Protein AF-A0A1S3DHK2-F1 (afdb_monomer_lite)

Secondary structure (DSSP, 8-state):
---TT---B-GGGGT---EEEEEESS---HHHHHHHIIIIITTT-GGGGEEEEEPPGGGTS-EEEEE-TT--GGGTEEEE--SSS-HHHHHHHHHHSPPPTTS-S-EEEEEEEPPSSTTPPPEEEEEEE-

Foldseek 3Di:
DDDPPQPFDDPCVQVDKDKDKDKDQAQDDLVNVLVCCVPPPCVPPVLQQWAWDWDDVVVPTTTTTDGDPPDDSPVAGEEDACADDDPVVVVVVVVPDGADNNGRRKHWYWYWYDDPDPDGHIMIMIIIID

pLDDT: mean 76.23, std 15.5, range [30.23, 94.12]

Structure (mmCIF, N/CA/C/O backbone):
data_AF-A0A1S3DHK2-F1
#
_entry.id   AF-A0A1S3DHK2-F1
#
loop_
_atom_site.group_PDB
_atom_site.id
_atom_site.type_symbol
_atom_site.label_atom_id
_atom_site.label_alt_id
_atom_site.label_comp_id
_atom_site.label_asym_id
_atom_site.label_entity_id
_atom_site.label_seq_id
_atom_site.pdbx_PDB_ins_code
_atom_site.Cartn_x
_atom_site.Cartn_y
_atom_site.Cartn_z
_atom_site.occupancy
_atom_site.B_iso_or_equiv
_atom_site.auth_seq_id
_atom_site.auth_comp_id
_atom_site.auth_asym_id
_atom_site.auth_atom_id
_atom_site.pdbx_PDB_model_num
ATOM 1 N N . MET A 1 1 ? 2.498 -21.043 -19.373 1.00 30.23 1 MET A N 1
ATOM 2 C CA . MET A 1 1 ? 1.734 -19.979 -20.059 1.00 30.23 1 MET A CA 1
ATOM 3 C C . MET A 1 1 ? 1.645 -18.800 -19.105 1.00 30.23 1 MET A C 1
ATOM 5 O O . MET A 1 1 ? 0.847 -18.851 -18.185 1.00 30.23 1 MET A O 1
ATOM 9 N N . GLY A 1 2 ? 2.544 -17.822 -19.210 1.00 37.56 2 GLY A N 1
ATOM 10 C CA . GLY A 1 2 ? 2.657 -16.751 -18.219 1.00 37.56 2 GLY A CA 1
ATOM 11 C C . GLY A 1 2 ? 2.819 -15.391 -18.881 1.00 37.56 2 GLY A C 1
ATOM 12 O O . GLY A 1 2 ? 3.697 -15.225 -19.719 1.00 37.56 2 GLY A O 1
ATOM 13 N N . GLY A 1 3 ? 1.990 -14.435 -18.458 1.00 39.69 3 GLY A N 1
ATOM 14 C CA . GLY A 1 3 ? 2.398 -13.035 -18.398 1.00 39.69 3 GLY A CA 1
ATOM 15 C C . GLY A 1 3 ? 1.985 -12.109 -19.542 1.00 39.69 3 GLY A C 1
ATOM 16 O O . GLY A 1 3 ? 2.819 -11.339 -19.994 1.00 39.69 3 GLY A O 1
ATOM 17 N N . SER A 1 4 ? 0.702 -12.062 -19.933 1.00 46.56 4 SER A N 1
ATOM 18 C CA . SER A 1 4 ? 0.161 -10.835 -20.571 1.00 46.56 4 SER A CA 1
ATOM 19 C C . SER A 1 4 ? -0.084 -9.703 -19.554 1.00 46.56 4 SER A C 1
ATOM 21 O O . SER A 1 4 ? -0.490 -8.606 -19.924 1.00 46.56 4 SER A O 1
ATOM 23 N N . ASP A 1 5 ? 0.173 -9.970 -18.271 1.00 45.53 5 ASP A N 1
ATOM 24 C CA . ASP A 1 5 ? -0.047 -9.066 -17.141 1.00 45.53 5 ASP A CA 1
ATOM 25 C C . ASP A 1 5 ? 1.155 -8.180 -16.793 1.00 45.53 5 ASP A C 1
ATOM 27 O O . ASP A 1 5 ? 1.087 -7.426 -15.826 1.00 45.53 5 ASP A O 1
ATOM 31 N N . ILE A 1 6 ? 2.240 -8.226 -17.571 1.00 46.66 6 ILE A N 1
ATOM 32 C CA . ILE A 1 6 ? 3.368 -7.280 -17.450 1.00 46.66 6 ILE A CA 1
ATOM 33 C C . ILE A 1 6 ? 3.126 -6.052 -18.351 1.00 46.66 6 ILE A C 1
ATOM 35 O O . ILE A 1 6 ? 4.052 -5.341 -18.717 1.00 46.66 6 ILE A O 1
ATOM 39 N N . ARG A 1 7 ? 1.874 -5.793 -18.762 1.00 53.75 7 ARG A N 1
ATOM 40 C CA . ARG A 1 7 ? 1.565 -4.654 -19.633 1.00 53.75 7 ARG A CA 1
ATOM 41 C C . ARG A 1 7 ? 2.048 -3.356 -18.992 1.00 53.75 7 ARG A C 1
ATOM 43 O O . ARG A 1 7 ? 1.664 -3.021 -17.874 1.00 53.75 7 ARG A O 1
ATOM 50 N N . TRP A 1 8 ? 2.916 -2.701 -19.753 1.00 54.59 8 TRP A N 1
ATOM 51 C CA . TRP A 1 8 ? 3.519 -1.397 -19.549 1.00 54.59 8 TRP A CA 1
ATOM 52 C C . TRP A 1 8 ? 2.541 -0.430 -18.897 1.00 54.59 8 TRP A C 1
ATOM 54 O O . TRP A 1 8 ? 1.484 -0.137 -19.460 1.00 54.59 8 TRP A O 1
ATOM 64 N N . LEU A 1 9 ? 2.899 0.082 -17.724 1.00 57.41 9 LEU A N 1
ATOM 65 C CA . LEU A 1 9 ? 2.276 1.311 -17.264 1.00 57.41 9 LEU A CA 1
ATOM 66 C C . LEU A 1 9 ? 2.881 2.444 -18.083 1.00 57.41 9 LEU A C 1
ATOM 68 O O . LEU A 1 9 ? 4.099 2.629 -18.093 1.00 57.41 9 LEU A O 1
ATOM 72 N N . GLY A 1 10 ? 2.020 3.178 -18.785 1.00 58.25 10 GLY A N 1
ATOM 73 C CA . GLY A 1 10 ? 2.359 4.534 -19.199 1.00 58.25 10 GLY A CA 1
ATOM 74 C C . GLY A 1 10 ? 2.537 5.427 -17.969 1.00 58.25 10 GLY A C 1
ATOM 75 O O . GLY A 1 10 ? 2.280 5.004 -16.842 1.00 58.25 10 GLY A O 1
ATOM 76 N N . ASP A 1 11 ? 2.930 6.680 -18.171 1.00 60.59 11 ASP A N 1
ATOM 77 C CA . ASP A 1 11 ? 3.246 7.619 -17.080 1.00 60.59 11 ASP A CA 1
ATOM 78 C C . ASP A 1 11 ? 2.083 7.893 -16.099 1.00 60.59 11 ASP A C 1
ATOM 80 O O . ASP A 1 11 ? 2.299 8.430 -15.013 1.00 60.59 11 ASP A O 1
ATOM 84 N N . SER A 1 12 ? 0.855 7.485 -16.437 1.00 63.16 12 SER A N 1
ATOM 85 C CA . SER A 1 12 ? -0.358 7.683 -15.633 1.00 63.16 12 SER A CA 1
ATOM 86 C C . SER A 1 12 ? -0.393 6.918 -14.309 1.00 63.16 12 SER A C 1
ATOM 88 O O . SER A 1 12 ? -1.224 7.230 -13.455 1.00 63.16 12 SER A O 1
ATOM 90 N N . TRP A 1 13 ? 0.496 5.942 -14.102 1.00 66.12 13 TRP A N 1
ATOM 91 C CA . TRP A 1 13 ? 0.577 5.216 -12.829 1.00 66.12 13 TRP A CA 1
ATOM 92 C C . TRP A 1 13 ? 0.970 6.114 -11.657 1.00 66.12 13 TRP A C 1
ATOM 94 O O . TRP A 1 13 ? 0.622 5.822 -10.522 1.00 66.12 13 TRP A O 1
ATOM 104 N N . ARG A 1 14 ? 1.660 7.224 -11.939 1.00 64.81 14 ARG A N 1
ATOM 105 C CA . ARG A 1 14 ? 2.077 8.204 -10.929 1.00 64.81 14 ARG A CA 1
ATOM 106 C C . ARG A 1 14 ? 0.953 9.139 -10.496 1.00 64.81 14 ARG A C 1
ATOM 108 O O . ARG A 1 14 ? 1.063 9.774 -9.458 1.00 64.81 14 ARG A O 1
ATOM 115 N N . SER A 1 15 ? -0.099 9.257 -11.302 1.00 62.84 15 SER A N 1
ATOM 116 C CA . SER A 1 15 ? -1.168 10.240 -11.105 1.00 62.84 15 SER A CA 1
ATOM 117 C C . SER A 1 15 ? -2.532 9.621 -10.808 1.00 62.84 15 SER A C 1
ATOM 119 O O . SER A 1 15 ? -3.474 10.348 -10.505 1.00 62.84 15 SER A O 1
ATOM 121 N N . SER A 1 16 ? -2.657 8.295 -10.894 1.00 65.50 16 SER A N 1
ATOM 122 C CA . SER A 1 16 ? -3.917 7.589 -10.664 1.00 65.50 16 SER A CA 1
ATOM 123 C C . SER A 1 16 ? -3.866 6.894 -9.315 1.00 65.50 16 SER A C 1
ATOM 125 O O . SER A 1 16 ? -3.351 5.786 -9.231 1.00 65.50 16 SER A O 1
ATOM 127 N N . ILE A 1 17 ? -4.392 7.558 -8.284 1.00 71.56 17 ILE A N 1
ATOM 128 C CA . ILE A 1 17 ? -4.455 7.008 -6.932 1.00 71.56 17 ILE A CA 1
ATOM 129 C C . ILE A 1 17 ? -5.893 6.593 -6.612 1.00 71.56 17 ILE A C 1
ATOM 131 O O . ILE A 1 17 ? -6.810 7.418 -6.627 1.00 71.56 17 ILE A O 1
ATOM 135 N N . LEU A 1 18 ? -6.099 5.316 -6.306 1.00 79.75 18 LEU A N 1
ATOM 136 C CA . LEU A 1 18 ? -7.354 4.788 -5.791 1.00 79.75 18 LEU A CA 1
ATOM 137 C C . LEU A 1 18 ? -7.392 4.954 -4.273 1.00 79.75 18 LEU A C 1
ATOM 139 O O . LEU A 1 18 ? -6.529 4.436 -3.570 1.00 79.75 18 LEU A O 1
ATOM 143 N N . HIS A 1 19 ? -8.433 5.621 -3.777 1.00 81.69 19 HIS A N 1
ATOM 144 C CA . HIS A 1 19 ? -8.718 5.733 -2.351 1.00 81.69 19 HIS A CA 1
ATOM 145 C C . HIS A 1 19 ? -9.953 4.909 -1.985 1.00 81.69 19 HIS A C 1
ATOM 147 O O . HIS A 1 19 ? -11.005 5.051 -2.608 1.00 81.69 19 HIS A O 1
ATOM 153 N N . ALA A 1 20 ? -9.843 4.076 -0.952 1.00 85.31 20 ALA A N 1
ATOM 154 C CA . ALA A 1 20 ? -10.977 3.365 -0.365 1.00 85.31 20 ALA A CA 1
ATOM 155 C C . ALA A 1 20 ? -10.976 3.534 1.153 1.00 85.31 20 ALA A C 1
ATOM 157 O O . ALA A 1 20 ? -9.915 3.462 1.766 1.00 85.31 20 ALA A O 1
ATOM 158 N N . VAL A 1 21 ? -12.160 3.733 1.737 1.00 85.62 21 VAL A N 1
ATOM 159 C CA . VAL A 1 21 ? -12.358 3.889 3.182 1.00 85.62 21 VAL A CA 1
ATOM 160 C C . VAL A 1 21 ? -13.338 2.826 3.665 1.00 85.62 21 VAL A C 1
ATOM 162 O O . VAL A 1 21 ? -14.452 2.738 3.152 1.00 85.62 21 VAL A O 1
ATOM 165 N N . LEU A 1 22 ? -12.925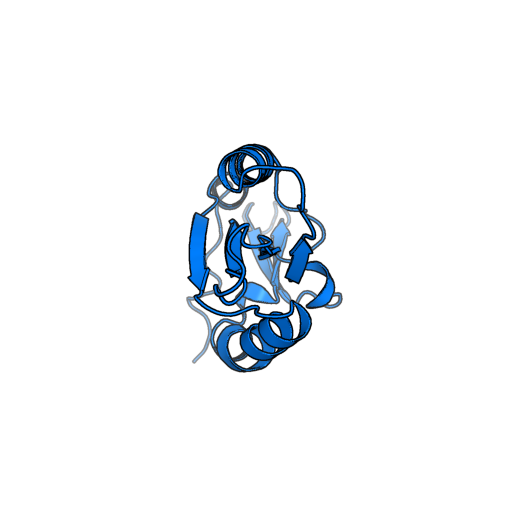 2.017 4.639 1.00 85.19 22 LEU A N 1
ATOM 166 C CA . LEU A 1 22 ? -13.759 0.976 5.249 1.00 85.19 22 LEU A CA 1
ATOM 167 C C . LEU A 1 22 ? -13.932 1.264 6.735 1.00 85.19 22 LEU A C 1
ATOM 169 O O . LEU A 1 22 ? -12.943 1.551 7.400 1.00 85.19 22 LEU A O 1
ATOM 173 N N . GLN A 1 23 ? -15.154 1.141 7.245 1.00 84.44 23 GLN A N 1
ATOM 174 C CA . GLN A 1 23 ? -15.454 1.253 8.669 1.00 84.44 23 GLN A CA 1
ATOM 175 C C . GLN A 1 23 ? -15.729 -0.134 9.248 1.00 84.44 23 GLN A C 1
ATOM 177 O O . GLN A 1 23 ? -16.483 -0.916 8.667 1.00 84.44 23 GLN A O 1
ATOM 182 N N . PHE A 1 24 ? -15.136 -0.418 10.402 1.00 82.88 24 PHE A N 1
ATOM 183 C CA . PHE A 1 24 ? -15.366 -1.641 11.161 1.00 82.88 24 PHE A CA 1
ATOM 184 C C . PHE A 1 24 ? -15.910 -1.312 12.546 1.00 82.88 24 PHE A C 1
ATOM 186 O O . PHE A 1 24 ? -15.417 -0.390 13.195 1.00 82.88 24 PHE A O 1
ATOM 193 N N . ASP A 1 25 ? -16.855 -2.125 13.018 1.00 80.50 25 ASP A N 1
ATOM 194 C CA . ASP A 1 25 ? -17.477 -2.000 14.346 1.00 80.50 25 ASP A CA 1
ATOM 195 C C . ASP A 1 25 ? -16.560 -2.456 15.495 1.00 80.50 25 ASP A C 1
ATOM 197 O O . ASP A 1 25 ? -16.953 -2.455 16.658 1.00 80.50 25 ASP A O 1
ATOM 201 N N . SER A 1 26 ? -15.340 -2.891 15.180 1.00 80.81 26 SER A N 1
ATOM 202 C CA . SER A 1 26 ? -14.359 -3.363 16.150 1.00 80.81 26 SER A CA 1
ATOM 203 C C . SER A 1 26 ? -12.985 -2.765 15.892 1.00 80.81 26 SER A C 1
ATOM 205 O O . SER A 1 26 ? -12.612 -2.464 14.750 1.00 80.81 26 SER A O 1
ATOM 207 N N . ARG A 1 27 ? -12.185 -2.680 16.958 1.00 81.12 27 ARG A N 1
ATOM 208 C CA . ARG A 1 27 ? -10.780 -2.306 16.843 1.00 81.12 27 ARG A CA 1
ATOM 209 C C . ARG A 1 27 ? -10.027 -3.413 16.107 1.00 81.12 27 ARG A C 1
ATOM 211 O O . ARG A 1 27 ? -10.028 -4.553 16.561 1.00 81.12 27 ARG A O 1
ATOM 218 N N . LEU A 1 28 ? -9.387 -3.063 14.997 1.00 83.50 28 LEU A N 1
ATOM 219 C CA . LEU A 1 28 ? -8.529 -3.950 14.219 1.00 83.50 28 LEU A CA 1
ATOM 220 C C . LEU A 1 28 ? -7.086 -3.453 14.323 1.00 83.50 28 LEU A C 1
ATOM 222 O O . LEU A 1 28 ? -6.740 -2.484 13.649 1.00 83.50 28 LEU A O 1
ATOM 226 N N . PRO A 1 29 ? -6.250 -4.079 15.167 1.00 85.56 29 PRO A N 1
ATOM 227 C CA . PRO A 1 29 ? -4.837 -3.742 15.261 1.00 85.56 29 PRO A CA 1
ATOM 228 C C . PRO A 1 29 ? -4.145 -3.812 13.897 1.00 85.56 29 PRO A C 1
ATOM 230 O 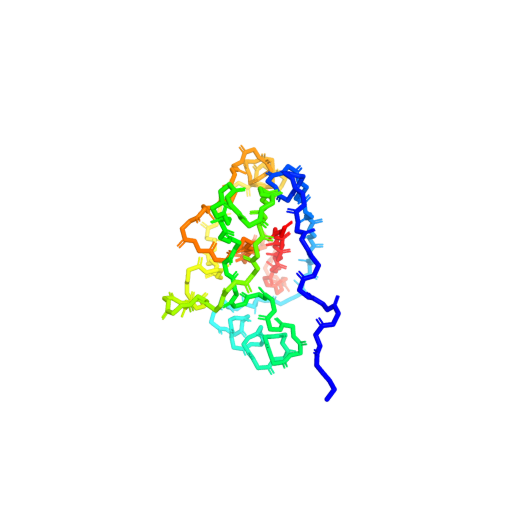O . PRO A 1 29 ? -4.386 -4.731 13.108 1.00 85.56 29 PRO A O 1
ATOM 233 N N . ALA A 1 30 ? -3.219 -2.888 13.641 1.00 88.75 30 ALA A N 1
ATOM 234 C CA . ALA A 1 30 ? -2.457 -2.869 12.393 1.00 88.75 30 ALA A CA 1
ATOM 235 C C . ALA A 1 30 ? -1.694 -4.184 12.137 1.00 88.75 30 ALA A C 1
ATOM 237 O O . ALA A 1 30 ? -1.557 -4.601 10.988 1.00 88.75 30 ALA A O 1
ATOM 238 N N . CYS A 1 31 ? -1.244 -4.882 13.187 1.00 91.75 31 CYS A N 1
ATOM 239 C CA . CYS A 1 31 ? -0.598 -6.190 13.053 1.00 91.75 31 CYS A CA 1
ATOM 240 C C . CYS A 1 31 ? -1.539 -7.265 12.480 1.00 91.75 31 CYS A C 1
ATOM 242 O O . CYS A 1 31 ? -1.125 -8.037 11.612 1.00 91.75 31 CYS A O 1
ATOM 244 N N . ASP A 1 32 ? -2.805 -7.282 12.899 1.00 91.75 32 ASP A N 1
ATOM 245 C CA . ASP A 1 32 ? -3.807 -8.223 12.396 1.00 91.75 32 ASP A CA 1
ATOM 246 C C . ASP A 1 32 ? -4.167 -7.901 10.943 1.00 91.75 32 ASP A C 1
ATOM 248 O O . ASP A 1 32 ? -4.239 -8.794 10.095 1.00 91.75 32 ASP A O 1
ATOM 252 N N . VAL A 1 33 ? -4.306 -6.611 10.619 1.00 91.50 33 VAL A N 1
ATOM 253 C CA . VAL A 1 33 ? -4.508 -6.141 9.241 1.00 91.50 33 VAL A CA 1
ATOM 254 C C . VAL A 1 33 ? -3.332 -6.547 8.351 1.00 91.50 33 VAL A C 1
ATOM 256 O O . VAL A 1 33 ? -3.542 -7.104 7.272 1.00 91.50 33 VAL A O 1
ATOM 259 N N . ALA A 1 34 ? -2.094 -6.350 8.806 1.00 93.75 34 ALA A N 1
ATOM 260 C CA . ALA A 1 34 ? -0.896 -6.758 8.079 1.00 93.75 34 ALA A CA 1
ATOM 261 C C . ALA A 1 34 ? -0.857 -8.275 7.829 1.00 93.75 34 ALA A C 1
ATOM 263 O O . ALA A 1 34 ? -0.530 -8.714 6.719 1.00 93.75 34 ALA A O 1
ATOM 264 N N . ALA A 1 35 ? -1.246 -9.084 8.819 1.00 94.12 35 ALA A N 1
ATOM 265 C CA . ALA A 1 35 ? -1.335 -10.535 8.681 1.00 94.12 35 ALA A CA 1
ATOM 266 C C . ALA A 1 35 ? -2.419 -10.963 7.673 1.00 94.12 35 ALA A C 1
ATOM 268 O O . ALA A 1 35 ? -2.195 -11.861 6.851 1.00 94.12 35 ALA A O 1
ATOM 269 N N . LEU A 1 36 ? -3.581 -10.304 7.681 1.00 92.25 36 LEU A N 1
ATOM 270 C CA . LEU A 1 36 ? -4.664 -10.554 6.728 1.00 92.25 36 LEU A CA 1
ATOM 271 C C . LEU A 1 36 ? -4.264 -10.177 5.300 1.00 92.25 36 LEU A C 1
ATOM 273 O O . LEU A 1 36 ? -4.440 -10.984 4.386 1.00 92.25 36 LEU A O 1
ATOM 277 N N . VAL A 1 37 ? -3.673 -8.997 5.104 1.00 92.12 37 VAL A N 1
ATOM 278 C CA . VAL A 1 37 ? -3.189 -8.550 3.790 1.00 92.12 37 VAL A CA 1
ATOM 279 C C . VAL A 1 37 ? -2.143 -9.525 3.255 1.00 92.12 37 VAL A C 1
ATOM 281 O O . VAL A 1 37 ? -2.261 -10.001 2.125 1.00 92.12 37 VAL A O 1
ATOM 284 N N . SER A 1 38 ? -1.174 -9.906 4.086 1.00 92.69 38 SER A N 1
ATOM 285 C CA . SER A 1 38 ? -0.108 -10.829 3.689 1.00 92.69 38 SER A CA 1
ATOM 286 C C . SER A 1 38 ? -0.642 -12.206 3.292 1.00 92.69 38 SER A C 1
ATOM 288 O O . SER A 1 38 ? -0.264 -12.747 2.254 1.00 92.69 38 SER A O 1
ATOM 290 N N . SER A 1 39 ? -1.551 -12.771 4.090 1.00 93.19 39 SER A N 1
ATOM 291 C CA . SER A 1 39 ? -2.064 -14.128 3.869 1.00 93.19 39 SER A CA 1
ATOM 292 C C . SER A 1 39 ? -3.109 -14.218 2.751 1.00 93.19 39 SER A C 1
ATOM 294 O O . SER A 1 39 ? -3.133 -15.203 2.008 1.00 93.19 39 SER A O 1
ATOM 296 N N . ARG A 1 40 ? -3.979 -13.210 2.611 1.00 92.12 40 ARG A N 1
ATOM 297 C CA . ARG A 1 40 ? -5.151 -13.266 1.718 1.00 92.12 40 ARG A CA 1
ATOM 298 C C . ARG A 1 40 ? -5.013 -12.433 0.454 1.00 92.12 40 ARG A C 1
ATOM 300 O O . ARG A 1 40 ? -5.582 -12.812 -0.564 1.00 92.12 40 ARG A O 1
ATOM 307 N N . VAL A 1 41 ? -4.303 -11.310 0.514 1.00 90.50 41 VAL A N 1
ATOM 308 C CA . VAL A 1 41 ? -4.231 -10.357 -0.600 1.00 90.50 41 VAL A CA 1
ATOM 309 C C . VAL A 1 41 ? -2.949 -10.566 -1.396 1.00 90.5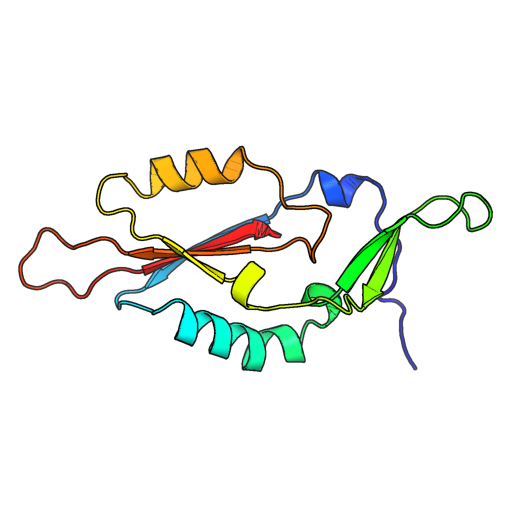0 41 VAL A C 1
ATOM 311 O O . VAL A 1 41 ? -3.020 -10.798 -2.600 1.00 90.50 41 VAL A O 1
ATOM 314 N N . LEU A 1 42 ? -1.779 -10.560 -0.749 1.00 90.00 42 LEU A N 1
ATOM 315 C CA . LEU A 1 42 ? -0.494 -10.650 -1.459 1.00 90.00 42 LEU A CA 1
ATOM 316 C C . LEU A 1 42 ? -0.307 -11.981 -2.201 1.00 90.00 42 LEU A C 1
ATOM 318 O O . LEU A 1 42 ? 0.330 -12.018 -3.252 1.00 90.00 42 LEU A O 1
ATOM 322 N N . SER A 1 43 ? -0.903 -13.062 -1.691 1.00 85.44 43 SER A N 1
ATOM 323 C CA . SER A 1 43 ? -0.887 -14.382 -2.334 1.00 85.44 43 SER A CA 1
ATOM 324 C C . SER A 1 43 ? -1.658 -14.418 -3.659 1.00 85.44 43 SER A C 1
ATOM 326 O O . SER A 1 43 ? -1.308 -15.190 -4.551 1.00 85.44 43 SER A O 1
ATOM 328 N N . VAL A 1 44 ? -2.679 -13.570 -3.808 1.00 87.94 44 VAL A N 1
ATOM 329 C CA . VAL A 1 44 ? -3.537 -13.488 -5.000 1.00 87.94 44 VAL A CA 1
ATOM 330 C C . VAL A 1 44 ? -3.093 -12.357 -5.933 1.00 87.94 44 VAL A C 1
ATOM 332 O O . VAL A 1 44 ? -3.207 -12.475 -7.152 1.00 87.94 44 VAL A O 1
ATOM 335 N N . TYR A 1 45 ? -2.538 -11.278 -5.374 1.00 85.94 45 TYR A N 1
ATOM 336 C CA . TYR A 1 45 ? -2.161 -10.060 -6.090 1.00 85.94 45 TYR A CA 1
ATOM 337 C C . TYR A 1 45 ? -0.653 -9.784 -5.984 1.00 85.94 45 TYR A C 1
ATOM 339 O O . TYR A 1 45 ? -0.232 -8.844 -5.308 1.00 85.94 45 TYR A O 1
ATOM 347 N N . PRO A 1 46 ? 0.191 -10.529 -6.723 1.00 81.75 46 PRO A N 1
ATOM 348 C CA . PRO A 1 46 ? 1.649 -10.407 -6.651 1.00 81.75 46 PRO A CA 1
ATOM 349 C C . PRO A 1 46 ? 2.190 -9.068 -7.174 1.00 81.75 46 PRO A C 1
ATOM 351 O O . PRO A 1 46 ? 3.394 -8.844 -7.134 1.00 81.75 46 PRO A O 1
ATOM 354 N N . ARG A 1 47 ? 1.344 -8.181 -7.717 1.00 83.62 47 ARG A N 1
ATOM 355 C CA . ARG A 1 47 ? 1.744 -6.815 -8.097 1.00 83.62 47 ARG A CA 1
ATOM 356 C C . ARG A 1 47 ? 1.960 -5.912 -6.883 1.00 83.62 47 ARG A C 1
ATOM 358 O O . ARG A 1 47 ? 2.757 -4.991 -6.975 1.00 83.62 47 ARG A O 1
ATOM 365 N N . LEU A 1 48 ? 1.315 -6.206 -5.754 1.00 88.69 48 LEU A N 1
ATOM 366 C CA . LEU A 1 48 ? 1.472 -5.441 -4.513 1.00 88.69 48 LEU A CA 1
ATOM 367 C C . LEU A 1 48 ? 2.835 -5.659 -3.841 1.00 88.69 48 LEU A C 1
ATOM 369 O O . LEU A 1 48 ? 3.168 -4.966 -2.895 1.00 88.69 48 LEU A O 1
ATOM 373 N N . THR A 1 49 ? 3.642 -6.600 -4.328 1.00 90.94 49 THR A N 1
ATOM 374 C CA . THR A 1 49 ? 5.023 -6.824 -3.871 1.00 90.94 49 THR A CA 1
ATOM 375 C C . THR A 1 49 ? 6.045 -6.466 -4.953 1.00 90.94 49 THR A C 1
ATOM 377 O O . THR A 1 49 ? 7.164 -6.981 -4.981 1.00 90.94 49 THR A O 1
ATOM 380 N N . ARG A 1 50 ? 5.647 -5.617 -5.908 1.00 89.25 50 ARG A N 1
ATOM 381 C CA . ARG A 1 50 ? 6.475 -5.199 -7.042 1.00 89.25 50 ARG A CA 1
ATOM 382 C C . ARG A 1 50 ? 6.616 -3.687 -7.092 1.00 89.25 50 ARG A C 1
ATOM 384 O O . ARG A 1 50 ? 5.706 -2.957 -6.714 1.00 89.25 50 ARG A O 1
ATOM 391 N N . LEU A 1 51 ? 7.743 -3.239 -7.629 1.00 86.81 51 LEU A N 1
ATOM 392 C CA . LEU A 1 51 ? 8.053 -1.839 -7.881 1.00 86.81 51 LEU A CA 1
ATOM 393 C C . LEU A 1 51 ? 7.935 -1.544 -9.385 1.00 86.81 51 LEU A C 1
ATOM 395 O O . LEU A 1 51 ? 8.410 -2.351 -10.196 1.00 86.81 51 LEU A O 1
ATOM 399 N N . PRO A 1 52 ? 7.350 -0.406 -9.789 1.00 81.44 52 PRO A N 1
ATOM 400 C CA . PRO A 1 52 ? 7.464 0.069 -11.160 1.00 81.44 52 PRO A CA 1
ATOM 401 C C . PRO A 1 52 ? 8.884 0.600 -11.412 1.00 81.44 52 PRO A C 1
ATOM 403 O O . PRO A 1 52 ? 9.322 1.573 -10.803 1.00 81.44 52 PRO A O 1
ATOM 406 N N . VAL A 1 53 ? 9.609 -0.020 -12.341 1.00 82.94 53 VAL A N 1
ATOM 407 C CA . VAL A 1 53 ? 10.975 0.360 -12.726 1.00 82.94 53 VAL A CA 1
ATOM 408 C C . VAL A 1 53 ? 10.967 0.932 -14.135 1.00 82.94 53 VAL A C 1
ATOM 410 O O . VAL A 1 53 ? 10.401 0.333 -15.052 1.00 82.94 53 VAL A O 1
ATOM 413 N N . ALA A 1 54 ? 11.597 2.097 -14.304 1.00 80.50 54 ALA A N 1
ATOM 414 C CA . ALA A 1 54 ? 11.769 2.720 -15.609 1.00 80.50 54 ALA A CA 1
ATOM 415 C C . ALA A 1 54 ? 12.718 1.881 -16.469 1.00 80.50 54 ALA A C 1
ATOM 417 O O . ALA A 1 54 ? 13.831 1.546 -16.059 1.00 80.50 54 ALA A O 1
ATOM 418 N N . LEU A 1 55 ? 12.279 1.554 -17.677 1.00 78.31 55 LEU A N 1
ATOM 419 C CA . LEU A 1 55 ? 13.084 0.839 -18.648 1.00 78.31 55 LEU A CA 1
ATOM 420 C C . LEU A 1 55 ? 13.971 1.809 -19.435 1.00 78.31 55 LEU A C 1
ATOM 422 O O . LEU A 1 55 ? 13.573 2.948 -19.695 1.00 78.31 55 LEU A O 1
ATOM 426 N N . PRO A 1 56 ? 15.176 1.369 -19.839 1.00 77.31 56 PRO A N 1
ATOM 427 C CA . PRO A 1 56 ? 16.067 2.195 -20.638 1.00 77.31 56 PRO A CA 1
ATOM 428 C C . PRO A 1 56 ? 15.409 2.571 -21.970 1.00 77.31 56 PRO A C 1
ATOM 430 O O . PRO A 1 56 ? 14.602 1.819 -22.519 1.00 77.31 56 PRO A O 1
ATOM 433 N N . LEU A 1 57 ? 15.796 3.723 -22.528 1.00 67.75 57 LEU A N 1
ATOM 434 C CA . LEU A 1 57 ? 15.253 4.242 -23.794 1.00 67.75 57 LEU A CA 1
ATOM 435 C C . LEU A 1 57 ? 15.364 3.231 -24.949 1.00 67.75 57 LEU A C 1
ATOM 437 O O . LEU A 1 57 ? 14.496 3.174 -25.815 1.00 67.75 57 LEU A O 1
ATOM 441 N N . THR A 1 58 ? 16.392 2.380 -24.923 1.00 70.81 58 THR A N 1
ATOM 442 C CA . THR A 1 58 ? 16.622 1.303 -25.899 1.00 70.81 58 THR A CA 1
ATOM 443 C C . THR A 1 58 ? 15.563 0.200 -25.869 1.00 70.81 58 THR A C 1
ATOM 445 O O . THR A 1 58 ? 15.425 -0.531 -26.844 1.00 70.81 58 THR A O 1
ATOM 448 N N . ALA A 1 59 ? 14.800 0.087 -24.780 1.00 66.81 59 ALA A N 1
ATOM 449 C CA . ALA A 1 59 ? 13.709 -0.865 -24.606 1.00 66.81 59 ALA A CA 1
ATOM 450 C C . ALA A 1 59 ? 12.319 -0.245 -24.861 1.00 66.81 59 ALA A C 1
ATOM 452 O O . ALA A 1 59 ? 11.312 -0.872 -24.541 1.00 66.81 59 ALA A O 1
ATOM 453 N N . GLY A 1 60 ? 12.250 0.962 -25.441 1.00 66.12 60 GLY A N 1
ATOM 454 C CA . GLY A 1 60 ? 10.997 1.573 -25.901 1.00 66.12 60 GLY A CA 1
ATOM 455 C C . GLY A 1 60 ? 10.367 2.612 -24.970 1.00 66.12 60 GLY A C 1
ATOM 456 O O . GLY A 1 60 ? 9.254 3.026 -25.261 1.00 66.12 60 GLY A O 1
ATOM 457 N N . ALA A 1 61 ? 11.074 3.050 -23.916 1.00 67.56 61 ALA A N 1
ATOM 458 C CA . ALA A 1 61 ? 10.623 4.032 -22.918 1.00 67.56 61 ALA A CA 1
ATOM 459 C C . ALA A 1 61 ? 9.282 3.658 -22.241 1.00 67.56 61 ALA A C 1
ATOM 461 O O . ALA A 1 61 ? 8.199 3.828 -22.791 1.00 67.56 61 ALA A O 1
ATOM 462 N N . GLY A 1 62 ? 9.343 3.153 -21.008 1.00 74.69 62 GLY A N 1
ATOM 463 C CA . GLY A 1 62 ? 8.151 2.802 -20.231 1.00 74.69 62 GLY A CA 1
ATOM 464 C C . GLY A 1 62 ? 8.500 2.199 -18.875 1.00 74.69 62 GLY A C 1
ATOM 465 O O . GLY A 1 62 ? 9.665 2.206 -18.482 1.00 74.69 62 GLY A O 1
ATOM 466 N N . TYR A 1 63 ? 7.504 1.664 -18.166 1.00 77.81 63 TYR A N 1
ATOM 467 C CA . TYR A 1 63 ? 7.699 1.036 -16.855 1.00 77.81 63 TYR A CA 1
ATOM 468 C C . TYR A 1 63 ? 7.358 -0.449 -16.881 1.00 77.81 63 TYR A C 1
ATOM 470 O O . TYR A 1 63 ? 6.381 -0.865 -17.509 1.00 77.81 63 TYR A O 1
ATOM 478 N N . CYS A 1 64 ? 8.124 -1.242 -16.134 1.00 79.06 64 CYS A N 1
ATOM 479 C CA . CYS A 1 64 ? 7.806 -2.637 -15.851 1.00 79.06 64 CYS A CA 1
ATOM 480 C C . CYS A 1 64 ? 7.722 -2.895 -14.342 1.00 79.06 64 CYS A C 1
ATOM 482 O O . CYS A 1 64 ? 8.415 -2.271 -13.546 1.00 79.06 64 CYS A O 1
ATOM 484 N N . TRP A 1 65 ? 6.861 -3.834 -13.947 1.00 81.50 65 TRP A N 1
ATOM 485 C CA . TRP A 1 65 ? 6.737 -4.266 -12.555 1.00 81.50 65 TRP A CA 1
ATOM 486 C C . TRP A 1 65 ? 7.759 -5.351 -12.234 1.00 81.50 65 TRP A C 1
ATOM 488 O O . TRP A 1 65 ? 7.586 -6.508 -12.645 1.00 81.50 65 TRP A O 1
ATOM 498 N N . LEU A 1 66 ? 8.780 -5.001 -11.459 1.00 85.94 66 LEU A N 1
ATOM 499 C CA . LEU A 1 66 ? 9.802 -5.936 -10.995 1.00 85.94 66 LEU A CA 1
ATOM 500 C C . LEU A 1 66 ? 9.583 -6.303 -9.522 1.00 85.94 66 LEU A C 1
ATOM 502 O O . LEU A 1 66 ? 9.057 -5.480 -8.776 1.00 85.94 66 LEU A O 1
ATOM 506 N N . PRO A 1 67 ? 9.941 -7.527 -9.089 1.00 88.62 67 PRO A N 1
ATOM 507 C CA . PRO A 1 67 ? 9.912 -7.898 -7.675 1.00 88.62 67 PRO A CA 1
ATOM 508 C C . PRO A 1 67 ? 10.665 -6.885 -6.809 1.00 88.62 67 PRO A C 1
ATOM 510 O O . PRO A 1 67 ? 11.811 -6.552 -7.109 1.00 88.62 67 PRO A O 1
ATOM 513 N N . ASP A 1 68 ? 10.022 -6.417 -5.743 1.00 89.25 68 ASP A N 1
ATOM 514 C CA . ASP A 1 68 ? 10.654 -5.566 -4.742 1.00 89.25 68 ASP A CA 1
ATOM 515 C C . ASP A 1 68 ? 11.386 -6.456 -3.729 1.00 89.25 68 ASP A C 1
ATOM 517 O O . ASP A 1 68 ? 10.774 -7.089 -2.869 1.00 89.25 68 ASP A O 1
ATOM 521 N N . ALA A 1 69 ? 12.712 -6.547 -3.857 1.00 87.62 69 ALA A N 1
ATOM 522 C CA . ALA A 1 69 ? 13.538 -7.348 -2.953 1.00 87.62 69 ALA A CA 1
ATOM 523 C C . ALA A 1 69 ? 13.556 -6.799 -1.514 1.00 87.62 69 ALA A C 1
ATOM 525 O O . ALA A 1 69 ? 13.904 -7.532 -0.592 1.00 87.62 69 ALA A O 1
ATOM 526 N N . GLY A 1 70 ? 13.196 -5.525 -1.330 1.00 89.12 70 GLY A N 1
ATOM 527 C CA . GLY A 1 70 ? 13.082 -4.859 -0.036 1.00 89.12 70 GLY A CA 1
ATOM 528 C C . GLY A 1 70 ? 11.644 -4.767 0.469 1.00 89.12 70 GLY A C 1
ATOM 529 O O . GLY A 1 70 ? 11.380 -3.943 1.349 1.00 89.12 70 GLY A O 1
ATOM 530 N N . PHE A 1 71 ? 10.722 -5.561 -0.089 1.00 92.81 71 PHE A N 1
ATOM 531 C CA . PHE A 1 71 ? 9.326 -5.546 0.325 1.00 92.81 71 PHE A CA 1
ATOM 532 C C . PHE A 1 71 ? 9.194 -5.881 1.816 1.00 92.81 71 PHE A C 1
ATOM 534 O O . PHE A 1 71 ? 9.603 -6.951 2.270 1.00 92.81 71 PHE A O 1
ATOM 541 N N . ASP A 1 72 ? 8.563 -4.975 2.558 1.00 93.56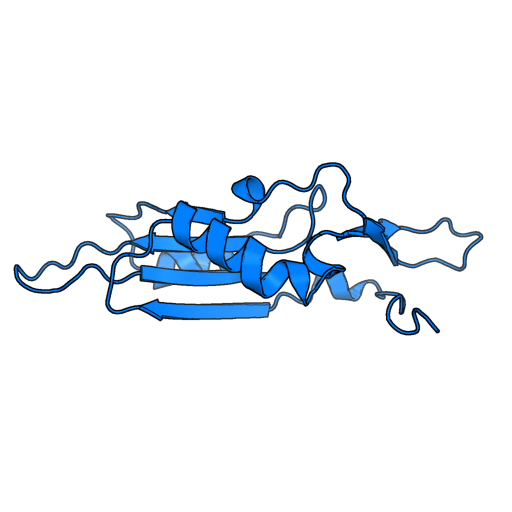 72 ASP A N 1
ATOM 542 C CA . ASP A 1 72 ? 8.284 -5.113 3.983 1.00 93.56 72 ASP A CA 1
ATOM 543 C C . ASP A 1 72 ? 6.869 -4.608 4.271 1.00 93.56 72 ASP A C 1
ATOM 545 O O . ASP A 1 72 ? 6.576 -3.423 4.105 1.00 93.56 72 ASP A O 1
ATOM 549 N N . ILE A 1 73 ? 5.996 -5.505 4.739 1.00 93.81 73 ILE A N 1
ATOM 550 C CA . ILE A 1 73 ? 4.598 -5.199 5.060 1.00 93.81 73 ILE A CA 1
ATOM 551 C C . ILE A 1 73 ? 4.460 -4.075 6.100 1.00 93.81 73 ILE A C 1
ATOM 553 O O . ILE A 1 73 ? 3.509 -3.294 6.028 1.00 93.81 73 ILE A O 1
ATOM 557 N N . GLY A 1 74 ? 5.425 -3.933 7.015 1.00 93.81 74 GLY A N 1
ATOM 558 C CA . GLY A 1 74 ? 5.434 -2.874 8.028 1.00 93.81 74 GLY A CA 1
ATOM 559 C C . GLY A 1 74 ? 5.591 -1.470 7.439 1.00 93.81 74 GLY A C 1
ATOM 560 O O . GLY A 1 74 ? 5.210 -0.489 8.068 1.00 93.81 74 GLY A O 1
ATOM 561 N N . ARG A 1 75 ? 6.090 -1.357 6.201 1.00 93.00 75 ARG A N 1
ATOM 562 C CA . ARG A 1 75 ? 6.177 -0.085 5.468 1.00 93.00 75 ARG A CA 1
ATOM 563 C C . ARG A 1 75 ? 4.884 0.270 4.736 1.00 93.00 75 ARG A C 1
ATOM 565 O O . ARG A 1 75 ? 4.830 1.342 4.135 1.00 93.00 75 ARG A O 1
ATOM 572 N N . HIS A 1 76 ? 3.882 -0.608 4.743 1.00 92.94 76 HIS A N 1
ATOM 573 C CA . HIS A 1 76 ? 2.612 -0.417 4.041 1.00 92.94 76 HIS A CA 1
ATOM 574 C C . HIS A 1 76 ? 1.409 -0.323 4.972 1.00 92.94 76 HIS A C 1
ATOM 576 O O . HIS A 1 76 ? 0.428 0.300 4.584 1.00 92.94 76 HIS A O 1
ATOM 582 N N . VAL A 1 77 ? 1.463 -0.926 6.163 1.00 93.38 77 VAL A N 1
ATOM 583 C CA . VAL A 1 77 ? 0.355 -0.916 7.124 1.00 93.38 77 VAL A CA 1
ATOM 584 C C . VAL A 1 77 ? 0.723 -0.055 8.325 1.00 93.38 77 VAL A C 1
ATOM 586 O O . VAL A 1 77 ? 1.650 -0.380 9.063 1.00 93.38 77 VAL A O 1
ATOM 589 N N . PHE A 1 78 ? -0.016 1.031 8.523 1.00 90.81 78 PHE A N 1
ATOM 590 C CA . PHE A 1 78 ? 0.234 2.017 9.569 1.00 90.81 78 PHE A CA 1
ATOM 591 C C . PHE A 1 78 ? -0.864 1.973 10.626 1.00 90.81 78 PHE A C 1
ATOM 593 O O . PHE A 1 78 ? -2.048 1.910 10.291 1.00 90.81 78 PHE A O 1
ATOM 600 N N . ASP A 1 79 ? -0.459 2.028 11.893 1.00 89.38 79 ASP A N 1
ATOM 601 C CA . ASP A 1 79 ? -1.356 2.272 13.022 1.00 89.38 79 ASP A CA 1
ATOM 602 C C . ASP A 1 79 ? -1.369 3.775 13.308 1.00 89.38 79 ASP A C 1
ATOM 604 O O . ASP A 1 79 ? -0.318 4.379 13.543 1.00 89.38 79 ASP A O 1
ATOM 608 N N . VAL A 1 80 ? -2.543 4.388 13.216 1.00 85.00 80 VAL A N 1
ATOM 609 C CA . VAL A 1 80 ? -2.721 5.831 13.331 1.00 85.00 80 VAL A CA 1
ATOM 610 C C . VAL A 1 80 ? -3.557 6.109 14.569 1.00 85.00 80 VAL A C 1
ATOM 612 O O . VAL A 1 80 ? -4.786 6.006 14.566 1.00 85.00 80 VAL A O 1
ATOM 615 N N . ASP A 1 81 ? -2.862 6.509 15.627 1.00 72.56 81 ASP A N 1
ATOM 616 C CA . ASP A 1 81 ? -3.464 6.901 16.897 1.00 72.56 81 ASP A CA 1
ATOM 617 C C . ASP A 1 81 ? -3.857 8.388 16.844 1.00 72.56 81 ASP A C 1
ATOM 619 O O . ASP A 1 81 ? -3.222 9.255 17.446 1.00 72.56 81 ASP A O 1
ATOM 623 N N . ASP A 1 82 ? -4.863 8.715 16.027 1.00 65.38 82 ASP A N 1
ATOM 624 C CA . ASP A 1 82 ? -5.352 10.090 15.886 1.00 65.38 82 ASP A CA 1
ATOM 625 C C . ASP A 1 82 ? -6.497 10.357 16.872 1.00 65.38 82 ASP A C 1
ATOM 627 O O . ASP A 1 82 ? -7.658 10.515 16.503 1.00 65.38 82 ASP A O 1
ATOM 631 N N . ASN A 1 83 ? -6.153 10.411 18.162 1.00 60.25 83 ASN A N 1
ATOM 632 C CA . ASN A 1 83 ? -7.092 10.724 19.247 1.00 60.25 83 ASN A CA 1
ATOM 633 C C . ASN A 1 83 ? -7.631 12.171 19.201 1.00 60.25 83 ASN A C 1
ATOM 635 O O . ASN A 1 83 ? -8.392 12.557 20.087 1.00 60.25 83 ASN A O 1
ATOM 639 N N . GLN A 1 84 ? -7.212 12.998 18.233 1.00 53.62 84 GLN A N 1
ATOM 640 C CA . GLN A 1 84 ? -7.534 14.430 18.206 1.00 53.62 84 GLN A CA 1
ATOM 641 C C . GLN A 1 84 ? -8.110 14.951 16.885 1.00 53.62 84 GLN A C 1
ATOM 643 O O . GLN A 1 84 ? -8.751 16.000 16.916 1.00 53.62 84 GLN A O 1
ATOM 648 N N . ASN A 1 85 ? -7.947 14.261 15.749 1.00 58.91 85 ASN A N 1
ATOM 649 C CA . ASN A 1 85 ? -8.493 14.741 14.476 1.00 58.91 85 ASN A CA 1
ATOM 650 C C . ASN A 1 85 ? -9.695 13.922 13.993 1.00 58.91 85 ASN A C 1
ATOM 652 O O . ASN A 1 85 ? -9.769 12.701 14.130 1.00 58.91 85 ASN A O 1
ATOM 656 N N . ASN A 1 86 ? -10.638 14.616 13.355 1.00 75.44 86 ASN A N 1
ATOM 657 C CA . ASN A 1 86 ? -11.721 13.989 12.611 1.00 75.44 86 ASN A CA 1
ATOM 658 C C . ASN A 1 86 ? -11.121 13.142 11.471 1.00 75.44 86 ASN A C 1
ATOM 660 O O . ASN A 1 86 ? -10.206 13.585 10.773 1.00 75.44 86 ASN A O 1
ATOM 664 N N . VAL A 1 87 ? -11.655 11.936 11.249 1.00 79.00 87 VAL A N 1
ATOM 665 C CA . VAL A 1 87 ? -11.277 11.044 10.134 1.00 79.00 87 VAL A CA 1
ATOM 666 C C . VAL A 1 87 ? -11.252 11.803 8.806 1.00 79.00 87 VAL A C 1
ATOM 668 O O . VAL A 1 87 ? -10.366 11.581 7.986 1.00 79.00 87 VAL A O 1
ATOM 671 N N . GLN A 1 88 ? -12.170 12.753 8.611 1.00 81.56 88 GLN A N 1
ATOM 672 C CA . GLN A 1 88 ? -12.225 13.592 7.413 1.00 81.56 88 GLN A CA 1
ATOM 673 C C . GLN A 1 88 ? -10.966 14.449 7.217 1.00 81.56 88 GLN A C 1
ATOM 675 O O . GLN A 1 88 ? -10.453 14.521 6.101 1.00 81.56 88 GLN A O 1
ATOM 680 N N . ASP A 1 89 ? -10.422 15.041 8.282 1.00 84.44 89 ASP A N 1
ATOM 681 C CA . ASP A 1 89 ? -9.207 15.862 8.212 1.00 84.44 89 ASP A CA 1
ATOM 682 C C . ASP A 1 89 ? -7.974 14.999 7.947 1.00 84.44 89 ASP A C 1
ATOM 684 O O . ASP A 1 89 ? -7.056 15.387 7.220 1.00 84.44 89 ASP A O 1
ATOM 688 N N . TYR A 1 90 ? -7.943 13.796 8.523 1.00 84.38 90 TYR A N 1
ATOM 689 C CA . TYR A 1 90 ? -6.904 12.825 8.215 1.00 84.38 90 TYR A CA 1
ATOM 690 C C . TYR A 1 90 ? -6.953 12.384 6.748 1.00 84.38 90 TYR A C 1
ATOM 692 O O . TYR A 1 90 ? -5.936 12.442 6.058 1.00 84.38 90 TYR A O 1
ATOM 700 N N . LEU A 1 91 ? -8.133 12.019 6.242 1.00 83.06 91 LEU A N 1
ATOM 701 C CA . LEU A 1 91 ? -8.323 11.664 4.836 1.00 83.06 91 LEU A CA 1
ATOM 702 C C . LEU A 1 91 ? -7.933 12.822 3.911 1.00 83.06 91 LEU A C 1
ATOM 704 O O . LEU A 1 91 ? -7.224 12.608 2.930 1.00 83.06 91 LEU A O 1
ATOM 708 N N . GLY A 1 92 ? -8.325 14.054 4.252 1.00 84.81 92 GLY A N 1
ATOM 709 C CA . GLY A 1 92 ? -7.944 15.266 3.528 1.00 84.81 92 GLY A CA 1
ATOM 710 C C . GLY A 1 92 ? -6.429 15.443 3.428 1.00 84.81 92 GLY A C 1
ATOM 711 O O . GLY A 1 92 ? -5.907 15.729 2.351 1.00 84.81 92 GLY A O 1
ATOM 712 N N . ARG A 1 93 ? -5.695 15.213 4.523 1.00 84.88 93 ARG A N 1
ATOM 713 C CA . ARG A 1 93 ? -4.223 15.217 4.513 1.00 84.88 93 ARG A CA 1
ATOM 714 C C . ARG A 1 93 ? -3.668 14.087 3.646 1.00 84.88 93 ARG A C 1
ATOM 716 O O . ARG A 1 93 ? -2.815 14.338 2.802 1.00 84.88 93 ARG A O 1
ATOM 723 N N . LEU A 1 94 ? -4.177 12.867 3.803 1.00 84.25 94 LEU A N 1
ATOM 724 C CA . LEU A 1 94 ? -3.674 11.686 3.100 1.00 84.25 94 LEU A CA 1
ATOM 725 C C . LEU A 1 94 ? -3.871 11.755 1.575 1.00 84.25 94 LEU A C 1
ATOM 727 O O . LEU A 1 94 ? -3.027 11.253 0.828 1.00 84.25 94 LEU A O 1
ATOM 731 N N . MET A 1 95 ? -4.950 12.388 1.104 1.00 82.00 95 MET A N 1
ATOM 732 C CA . MET A 1 95 ? -5.198 12.624 -0.325 1.00 82.00 95 MET A CA 1
ATOM 733 C C . MET A 1 95 ? -4.191 13.596 -0.959 1.00 82.00 95 MET A C 1
ATOM 735 O O . MET A 1 95 ? -3.947 13.509 -2.156 1.00 82.00 95 MET A O 1
ATOM 739 N N . ASN A 1 96 ? -3.581 14.488 -0.171 1.00 82.94 96 ASN A N 1
ATOM 740 C CA . ASN A 1 96 ? -2.611 15.478 -0.660 1.00 82.94 96 ASN A CA 1
ATOM 741 C C . ASN A 1 96 ? -1.151 15.000 -0.614 1.00 82.94 96 ASN A C 1
ATOM 743 O O . ASN A 1 96 ? -0.263 15.678 -1.125 1.00 82.94 96 ASN A O 1
ATOM 747 N N . VAL A 1 97 ? -0.881 13.864 0.025 1.00 82.69 97 VAL A N 1
ATOM 748 C CA . VAL A 1 97 ? 0.459 13.263 0.078 1.00 82.69 97 VAL A CA 1
ATOM 749 C C . VAL A 1 97 ? 0.644 12.384 -1.161 1.00 82.69 97 VAL A C 1
ATOM 751 O O . VAL A 1 97 ? -0.316 11.782 -1.616 1.00 82.69 97 VAL A O 1
ATOM 754 N N . GLU A 1 98 ? 1.835 12.260 -1.732 1.00 82.38 98 GLU A N 1
ATOM 755 C CA . GLU A 1 98 ? 2.100 11.270 -2.791 1.00 82.38 98 GLU A CA 1
ATOM 756 C C . GLU A 1 98 ? 2.575 9.944 -2.177 1.00 82.38 98 GLU A C 1
ATOM 758 O O . GLU A 1 98 ? 3.101 9.915 -1.065 1.00 82.38 98 GLU A O 1
ATOM 763 N N . LEU A 1 99 ? 2.368 8.821 -2.871 1.00 83.31 99 LEU A N 1
ATOM 764 C CA . LEU A 1 99 ? 2.957 7.549 -2.441 1.00 83.31 99 LEU A CA 1
ATOM 765 C C . LEU A 1 99 ? 4.480 7.598 -2.612 1.00 83.31 99 LEU A C 1
ATOM 767 O O . LEU A 1 99 ? 4.987 8.227 -3.533 1.00 83.31 99 LEU A O 1
ATOM 771 N N . SER A 1 100 ? 5.224 6.909 -1.745 1.00 83.62 100 SER A N 1
ATOM 772 C CA . SER A 1 100 ? 6.679 6.794 -1.907 1.00 83.62 100 SER A CA 1
ATOM 773 C C . SER A 1 100 ? 7.029 6.019 -3.180 1.00 83.62 100 SER A C 1
ATOM 775 O O . SER A 1 100 ? 6.447 4.973 -3.458 1.00 83.62 100 SER A O 1
ATOM 777 N N . HIS A 1 101 ? 8.023 6.513 -3.921 1.00 81.31 101 HIS A N 1
ATOM 778 C CA . HIS A 1 101 ? 8.536 5.862 -5.130 1.00 81.31 101 HIS A CA 1
ATOM 779 C C . HIS A 1 101 ? 9.586 4.776 -4.826 1.00 81.31 101 HIS A C 1
ATOM 781 O O . HIS A 1 101 ? 9.996 4.058 -5.734 1.00 81.31 101 HIS A O 1
ATOM 787 N N . ASP A 1 102 ? 10.005 4.642 -3.563 1.00 84.81 102 ASP A N 1
ATOM 788 C CA . ASP A 1 102 ? 11.068 3.724 -3.122 1.00 84.81 102 ASP A CA 1
ATOM 789 C C . ASP A 1 102 ? 10.527 2.375 -2.610 1.00 84.81 102 ASP A C 1
ATOM 791 O O . ASP A 1 102 ? 11.269 1.570 -2.044 1.00 84.81 102 ASP A O 1
ATOM 795 N N . LYS A 1 103 ? 9.216 2.149 -2.733 1.00 88.25 103 LYS A N 1
ATOM 796 C CA . LYS A 1 103 ? 8.512 0.913 -2.362 1.00 88.25 103 LYS A CA 1
ATOM 797 C C . LYS A 1 103 ? 7.324 0.696 -3.295 1.00 88.25 103 LYS A C 1
ATOM 799 O O . LYS A 1 103 ? 6.945 1.595 -4.046 1.00 88.25 103 LYS A O 1
ATOM 804 N N . SER A 1 104 ? 6.725 -0.492 -3.251 1.00 88.81 104 SER A N 1
ATOM 805 C CA . SER A 1 104 ? 5.491 -0.752 -4.003 1.00 88.81 104 SER A CA 1
ATOM 806 C C . SER A 1 104 ? 4.407 0.312 -3.692 1.00 88.81 104 SER A C 1
ATOM 808 O O . SER A 1 104 ? 4.257 0.726 -2.540 1.00 88.81 104 SER A O 1
ATOM 810 N N . PRO A 1 105 ? 3.676 0.832 -4.693 1.00 87.44 105 PRO A N 1
ATOM 811 C CA . PRO A 1 105 ? 2.856 2.026 -4.520 1.00 87.44 105 PRO A CA 1
ATOM 812 C C . PRO A 1 105 ? 1.497 1.653 -3.931 1.00 87.44 105 PRO A C 1
ATOM 814 O O . PRO A 1 105 ? 0.491 1.627 -4.628 1.00 87.44 105 PRO A O 1
ATOM 817 N N . TRP A 1 106 ? 1.468 1.326 -2.643 1.00 90.38 106 TRP A N 1
ATOM 818 C CA . TRP A 1 106 ? 0.220 1.231 -1.901 1.00 90.38 106 TRP A CA 1
ATOM 819 C C . TRP A 1 106 ? 0.426 1.411 -0.401 1.00 90.38 106 TRP A C 1
ATOM 821 O O . TRP A 1 106 ? 1.510 1.155 0.128 1.00 90.38 106 TRP A O 1
ATOM 831 N N . GLU A 1 107 ? -0.617 1.842 0.296 1.00 92.31 107 GLU A N 1
ATOM 832 C CA . GLU A 1 107 ? -0.616 2.009 1.749 1.00 92.31 107 GLU A CA 1
ATOM 833 C C . GLU A 1 107 ? -1.978 1.687 2.350 1.00 92.31 107 GLU A C 1
ATOM 835 O O . GLU A 1 107 ? -3.012 1.838 1.700 1.00 92.31 107 GLU A O 1
ATOM 840 N N . VAL A 1 108 ? -1.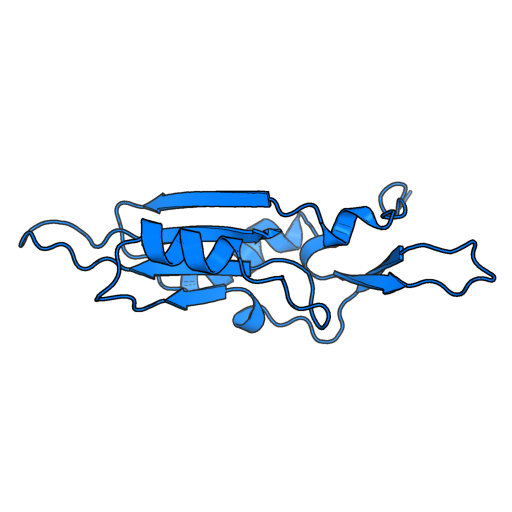953 1.258 3.607 1.00 91.75 108 VAL A N 1
ATOM 841 C CA . VAL A 1 108 ? -3.099 0.919 4.435 1.00 91.75 108 VAL A CA 1
ATOM 842 C C . VAL A 1 108 ? -2.943 1.630 5.771 1.00 91.75 108 VAL A C 1
ATOM 844 O O . VAL A 1 108 ? -2.024 1.343 6.533 1.00 91.75 108 VAL A O 1
ATOM 847 N N . HIS A 1 109 ? -3.851 2.549 6.069 1.00 90.31 109 HIS A N 1
ATOM 848 C CA . HIS A 1 109 ? -3.834 3.316 7.316 1.00 90.31 109 HIS A CA 1
ATOM 849 C C . HIS A 1 109 ? -4.994 2.868 8.198 1.00 90.31 109 HIS A C 1
ATOM 851 O O . HIS A 1 109 ? -6.144 2.958 7.767 1.00 90.31 109 HIS A O 1
ATOM 857 N N . CYS A 1 110 ? -4.690 2.358 9.391 1.00 88.56 110 CYS A N 1
ATOM 858 C CA . CYS A 1 110 ? -5.662 1.924 10.391 1.00 88.56 110 CYS A CA 1
ATOM 859 C C . CYS A 1 110 ? -5.867 3.063 11.387 1.00 88.56 110 CYS A C 1
ATOM 861 O O . CYS A 1 110 ? -4.974 3.353 12.175 1.00 88.56 110 CYS A O 1
ATOM 863 N N . LEU A 1 111 ? -7.025 3.718 11.345 1.00 86.44 111 LEU A N 1
ATOM 864 C CA . LEU A 1 111 ? -7.364 4.777 12.290 1.00 86.44 111 LEU A CA 1
ATOM 865 C C . LEU A 1 111 ? -8.256 4.246 13.395 1.00 86.44 111 LEU A C 1
ATOM 867 O O . LEU A 1 111 ? -9.255 3.583 13.113 1.00 86.44 111 LEU A O 1
ATOM 871 N N . HIS A 1 112 ? -7.945 4.609 14.631 1.00 80.44 112 HIS A N 1
ATOM 872 C CA . HIS A 1 112 ? -8.744 4.260 15.795 1.00 80.44 112 HIS A CA 1
ATOM 873 C C . HIS A 1 112 ? -9.421 5.503 16.360 1.00 80.44 112 HIS A C 1
ATOM 875 O O . HIS A 1 112 ? -8.753 6.411 16.840 1.00 80.44 112 HIS A O 1
ATOM 881 N N . GLN A 1 113 ? -10.755 5.539 16.323 1.00 70.94 113 GLN A N 1
ATOM 882 C CA . GLN A 1 113 ? -11.504 6.544 17.073 1.00 70.94 113 GLN A CA 1
ATOM 883 C C . GLN A 1 113 ? -11.871 5.988 18.445 1.00 70.94 113 GLN A C 1
ATOM 885 O O . GLN A 1 113 ? -12.540 4.954 18.552 1.00 70.94 113 GLN A O 1
ATOM 890 N N . ALA A 1 114 ? -11.459 6.696 19.497 1.00 59.66 114 ALA A N 1
ATOM 891 C CA . ALA A 1 114 ? -12.056 6.529 20.810 1.00 59.66 114 ALA A CA 1
ATOM 892 C C . ALA A 1 114 ? -13.531 6.942 20.714 1.00 59.66 114 ALA A C 1
ATOM 894 O O . ALA A 1 114 ? -13.850 8.041 20.264 1.00 59.66 114 ALA A O 1
ATOM 895 N N . SER A 1 115 ? -14.448 6.049 21.077 1.00 55.09 115 SER A N 1
ATOM 896 C CA . SER A 1 115 ? -15.859 6.409 21.137 1.00 55.09 115 SER A CA 1
ATOM 897 C C . SER A 1 115 ? -16.125 7.204 22.414 1.00 55.09 115 SER A C 1
ATOM 899 O O . SER A 1 115 ? -15.922 6.678 23.508 1.00 55.09 115 SER A O 1
ATOM 901 N N . ASP A 1 116 ? -16.673 8.412 22.293 1.00 53.78 116 ASP A N 1
ATOM 902 C CA . ASP A 1 116 ? -17.080 9.240 23.443 1.00 53.78 116 ASP A CA 1
ATOM 903 C C . ASP A 1 116 ? -18.223 8.625 24.279 1.00 53.78 116 ASP A C 1
ATOM 905 O O . ASP A 1 116 ? -18.566 9.123 25.351 1.00 53.78 116 ASP A O 1
ATOM 909 N N . ASN A 1 117 ? -18.806 7.508 23.831 1.00 44.75 117 ASN A N 1
ATOM 910 C CA . ASN A 1 117 ? -19.862 6.801 24.542 1.00 44.75 117 ASN A CA 1
ATOM 911 C C . ASN A 1 117 ? -19.326 5.526 25.199 1.00 44.75 117 ASN A C 1
ATOM 913 O O . ASN A 1 117 ? -18.797 4.643 24.530 1.00 44.75 117 ASN A O 1
ATOM 917 N N . CYS A 1 118 ? -19.563 5.411 26.509 1.00 40.12 118 CYS A N 1
ATOM 918 C CA . CYS A 1 118 ? -19.149 4.349 27.443 1.00 40.12 118 CYS A CA 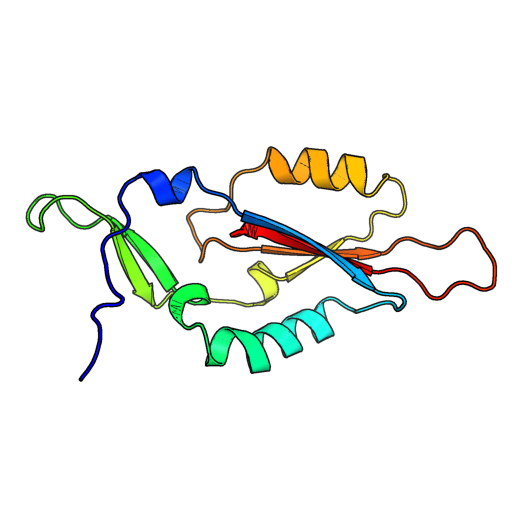1
ATOM 919 C C . CYS A 1 118 ? -19.611 2.906 27.085 1.00 40.12 118 CYS A C 1
ATOM 921 O O . CYS A 1 118 ? -19.600 2.019 27.931 1.00 40.12 118 CYS A O 1
ATOM 923 N N . THR A 1 119 ? -20.065 2.646 25.854 1.00 46.00 119 THR A N 1
ATOM 924 C CA . THR A 1 119 ? -20.587 1.345 25.391 1.00 46.00 119 THR A CA 1
ATOM 925 C C . THR A 1 119 ? -20.274 0.991 23.929 1.00 46.00 119 THR A C 1
ATOM 927 O O . THR A 1 119 ? -20.669 -0.088 23.495 1.00 46.00 119 THR A O 1
ATOM 930 N N . ALA A 1 120 ? -19.563 1.819 23.154 1.00 43.47 120 ALA A N 1
ATOM 931 C CA . ALA A 1 120 ? -19.279 1.493 21.754 1.00 43.47 120 ALA A CA 1
ATOM 932 C C . ALA A 1 120 ? -17.894 0.841 21.594 1.00 43.47 120 ALA A C 1
ATOM 934 O O . ALA A 1 120 ? -16.877 1.351 22.055 1.00 43.47 120 ALA A O 1
ATOM 935 N N . ALA A 1 121 ? -17.860 -0.321 20.944 1.00 48.97 121 ALA A N 1
ATOM 936 C CA . ALA A 1 121 ? -16.623 -0.934 20.486 1.00 48.97 121 ALA A CA 1
ATOM 937 C C . ALA A 1 121 ? -15.887 0.048 19.551 1.00 48.97 121 ALA A C 1
ATOM 939 O O . ALA A 1 121 ? -16.510 0.696 18.710 1.00 48.97 121 ALA A O 1
ATOM 940 N N . GLY A 1 122 ? -14.572 0.206 19.742 1.00 53.12 122 GLY A N 1
ATOM 941 C CA . GLY A 1 122 ? -13.774 1.167 18.975 1.00 53.12 122 GLY A CA 1
ATOM 942 C C . GLY A 1 122 ? -13.935 0.943 17.473 1.00 53.12 122 GLY A C 1
ATOM 943 O O . GLY A 1 122 ? -13.814 -0.187 17.007 1.00 53.12 122 GLY A O 1
ATOM 944 N N . SER A 1 123 ? -14.221 2.005 16.720 1.00 57.12 123 SER A N 1
ATOM 945 C CA . SER A 1 123 ? -14.339 1.916 15.264 1.00 57.12 123 SER A CA 1
ATOM 946 C C . SER A 1 123 ? -12.960 2.000 14.619 1.00 57.12 123 SER A C 1
ATOM 948 O O . SER A 1 123 ? -12.155 2.859 14.993 1.00 57.12 123 SER A O 1
ATOM 950 N N . THR A 1 124 ? -12.690 1.121 13.649 1.00 61.78 124 THR A N 1
ATOM 951 C CA . THR A 1 124 ? -11.469 1.203 12.831 1.00 61.78 124 THR A CA 1
ATOM 952 C C . THR A 1 124 ? -11.802 1.681 11.437 1.00 61.78 124 THR A C 1
ATOM 954 O O . THR A 1 124 ? -12.681 1.110 10.791 1.00 61.78 124 THR A O 1
ATOM 957 N N . TRP A 1 125 ? -11.072 2.686 10.963 1.00 61.22 125 TRP A N 1
ATOM 958 C CA . TRP A 1 125 ? -11.143 3.124 9.576 1.00 61.22 125 TRP A CA 1
ATOM 959 C C . TRP A 1 125 ? -9.912 2.639 8.823 1.00 61.22 125 TRP A C 1
ATOM 961 O O . TRP A 1 125 ? -8.791 2.877 9.263 1.00 61.22 125 TRP A O 1
ATOM 971 N N . LEU A 1 126 ? -10.118 1.952 7.703 1.00 58.47 126 LEU A N 1
ATOM 972 C CA . LEU A 1 126 ? -9.045 1.497 6.826 1.00 58.47 126 LEU A CA 1
ATOM 973 C C . LEU A 1 126 ? -8.990 2.398 5.605 1.00 58.47 126 LEU A C 1
ATOM 975 O O . LEU A 1 126 ? -9.958 2.415 4.847 1.00 58.47 126 LEU A O 1
ATOM 979 N N . THR A 1 127 ? -7.876 3.091 5.384 1.00 59.78 127 THR A N 1
ATOM 980 C CA . THR A 1 127 ? -7.669 3.814 4.124 1.00 59.78 127 THR A CA 1
ATOM 981 C C . THR A 1 127 ? -6.681 3.081 3.243 1.00 59.78 127 THR A C 1
ATOM 983 O O . THR A 1 127 ? -5.522 2.951 3.625 1.00 59.78 127 THR A O 1
ATOM 986 N N . ILE A 1 128 ? -7.134 2.627 2.074 1.00 64.75 128 ILE A N 1
ATOM 987 C CA . ILE A 1 128 ? -6.281 2.012 1.054 1.00 64.75 128 ILE A CA 1
ATOM 988 C C . ILE A 1 128 ? -5.953 3.068 0.012 1.00 64.75 128 ILE A C 1
ATOM 990 O O . ILE A 1 128 ? -6.858 3.731 -0.493 1.00 64.75 128 ILE A O 1
ATOM 994 N N . LYS A 1 129 ? -4.669 3.196 -0.299 1.00 60.75 129 LYS A N 1
ATOM 995 C CA . LYS A 1 129 ? -4.135 4.062 -1.343 1.00 60.75 129 LYS A CA 1
ATOM 996 C C . LYS A 1 129 ? -3.355 3.194 -2.319 1.00 60.75 129 LYS A C 1
ATOM 998 O O . LYS A 1 129 ? -2.514 2.445 -1.838 1.00 60.75 129 LYS A O 1
ATOM 1003 N N . GLN A 1 130 ? -3.634 3.244 -3.621 1.00 61.78 130 GLN A N 1
ATOM 1004 C CA . GLN A 1 130 ? -2.943 2.447 -4.651 1.00 61.78 130 GLN A CA 1
ATOM 1005 C C . GLN A 1 130 ? -2.763 3.241 -5.938 1.00 61.78 130 GLN A C 1
ATOM 1007 O O . GLN A 1 130 ? -3.749 3.910 -6.302 1.00 61.78 130 GLN A O 1
#

Radius of gyration: 17.32 Å; chains: 1; bounding box: 37×36×53 Å

Sequence (130 aa):
MGGSDIRWLGDSWRSSILHAVLQFDSRLPACDVAALVSSRVLSVYPRLTRLPVALPLTAGAGYCWLPDAGFDIGRHVFDVDDNQNNVQDYLGRLMNVELSHDKSPWEVHCLHQASDNCTAAGSTWLTIKQ

Organism: Diaphorina citri (NCBI:txid121845)